Protein AF-A0A536NH92-F1 (afdb_monomer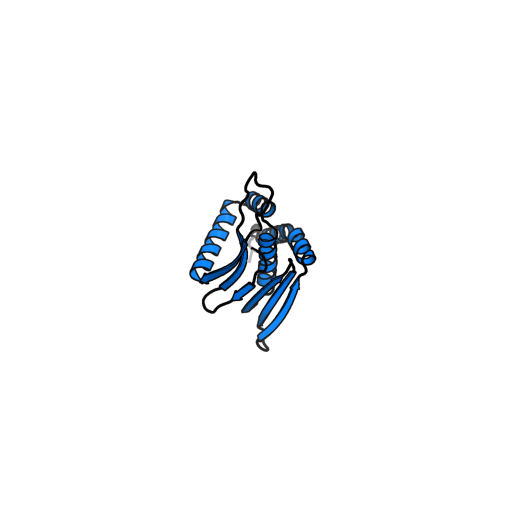_lite)

Radius of gyration: 23.75 Å; chains: 1; bounding box: 95×56×34 Å

Foldseek 3Di:
DAFWKWFADPFGIKIKDWDFAFDDDDDDPDDPPGDIDIDIDDQGPVNVVVVVVVVVVQDVVCDPPNVVVVLVVDDLVVLLCVLVVVVCVVQVAPTWIWTGDPQKIKIWGFHQDPVGTDIDIDIADNVNSVVSSVCVSVVVVVVVVVPDPPDDPPPDDDDDDDDDD

Secondary structure (DSSP, 8-state):
-EEEEEEEETTEEEEEEEEEE----SS--S---PEEEEEEEEEEHHHHHHHHHHHHHHHHHHHHHHHHHHHHH--HHHHHHHHHHHHHHHH--SEEEEEEETTEEEEEEEEEETTEEEEEEEEE-HHHHHHHHHHHHHHHHHHHHHTSPP--------PPPP---

pLDDT: mean 79.32, std 18.73, range [37.91, 97.5]

Structure (mmCIF, N/CA/C/O backbone):
data_AF-A0A536NH92-F1
#
_entry.id   AF-A0A536NH92-F1
#
loop_
_atom_site.group_PDB
_atom_site.id
_atom_site.type_symbol
_atom_site.label_atom_id
_atom_site.label_alt_id
_atom_site.label_comp_id
_atom_site.label_asym_id
_atom_site.label_entity_id
_atom_site.label_seq_id
_atom_site.pdbx_PDB_ins_code
_atom_site.Cartn_x
_atom_site.Cartn_y
_atom_site.Cartn_z
_atom_site.occupancy
_atom_site.B_iso_or_equiv
_atom_site.auth_seq_id
_atom_site.auth_comp_id
_atom_site.auth_asym_id
_atom_site.auth_atom_id
_atom_site.pdbx_PDB_model_num
ATOM 1 N N . MET A 1 1 ? -7.430 7.870 -0.052 1.00 75.94 1 MET A N 1
ATOM 2 C CA . MET A 1 1 ? -7.892 6.749 -0.889 1.00 75.94 1 MET A CA 1
ATOM 3 C C . MET A 1 1 ? -8.234 5.588 0.035 1.00 75.94 1 MET A C 1
ATOM 5 O O . MET A 1 1 ? -7.499 5.395 0.996 1.00 75.94 1 MET A O 1
ATOM 9 N N . LYS A 1 2 ? -9.360 4.912 -0.191 1.00 83.75 2 LYS A N 1
ATOM 10 C CA . LYS A 1 2 ? -9.838 3.721 0.538 1.00 83.75 2 LYS A CA 1
ATOM 11 C C . LYS A 1 2 ? -10.462 2.746 -0.464 1.00 83.75 2 LYS A C 1
ATOM 13 O O . LYS A 1 2 ? -10.735 3.167 -1.585 1.00 83.75 2 LYS A O 1
ATOM 18 N N . GLU A 1 3 ? -10.738 1.517 -0.057 1.00 87.94 3 GLU A N 1
ATOM 19 C CA . GLU A 1 3 ? -11.285 0.457 -0.913 1.00 87.94 3 GLU A CA 1
ATOM 20 C C . GLU A 1 3 ? -10.371 0.214 -2.121 1.00 87.94 3 GLU A C 1
ATOM 22 O O . GLU A 1 3 ? -10.753 0.388 -3.281 1.00 87.94 3 GLU A O 1
ATOM 27 N N . VAL A 1 4 ? -9.102 -0.065 -1.812 1.00 90.94 4 VAL A N 1
ATOM 28 C CA . VAL A 1 4 ? -8.023 -0.131 -2.804 1.00 90.94 4 VAL A CA 1
ATOM 29 C C . VAL A 1 4 ? -7.966 -1.503 -3.463 1.00 90.94 4 VAL A C 1
ATOM 31 O O . VAL A 1 4 ? -7.954 -2.522 -2.786 1.00 90.94 4 VAL A O 1
ATOM 34 N N . LEU A 1 5 ? -7.868 -1.518 -4.787 1.00 92.31 5 LEU A N 1
ATOM 35 C CA . LEU A 1 5 ? -7.593 -2.680 -5.622 1.00 92.31 5 LEU A CA 1
ATOM 36 C C . LEU A 1 5 ? -6.247 -2.459 -6.320 1.00 92.31 5 LEU A C 1
ATOM 38 O O . LEU A 1 5 ? -6.076 -1.441 -6.992 1.00 92.31 5 LEU A O 1
ATOM 42 N N . LEU A 1 6 ? -5.325 -3.410 -6.181 1.00 92.69 6 LEU A N 1
ATOM 43 C CA . LEU A 1 6 ? -4.065 -3.452 -6.923 1.00 92.69 6 LEU A CA 1
ATOM 44 C C . LEU A 1 6 ? -4.017 -4.728 -7.760 1.00 92.69 6 LEU A C 1
ATOM 46 O O . LEU A 1 6 ? -4.232 -5.829 -7.244 1.00 92.69 6 LEU A O 1
ATOM 50 N N . VAL A 1 7 ? -3.681 -4.568 -9.036 1.00 91.69 7 VAL A N 1
ATOM 51 C CA . VAL A 1 7 ? -3.499 -5.677 -9.974 1.00 91.69 7 VAL A CA 1
ATOM 52 C C . VAL A 1 7 ? -2.214 -5.468 -10.762 1.00 91.69 7 VAL A C 1
ATOM 54 O O . VAL A 1 7 ? -1.995 -4.375 -11.289 1.00 91.69 7 VAL A O 1
ATOM 57 N N . GLU A 1 8 ? -1.388 -6.507 -10.855 1.00 91.62 8 GLU A N 1
ATOM 58 C CA . GLU A 1 8 ? -0.260 -6.548 -11.784 1.00 91.62 8 GLU A CA 1
ATOM 59 C C . GLU A 1 8 ? -0.756 -6.684 -13.232 1.00 91.62 8 GLU A C 1
ATOM 61 O O . GLU A 1 8 ? -1.655 -7.470 -13.546 1.00 91.62 8 GLU A O 1
ATOM 66 N N . ALA A 1 9 ? -0.182 -5.879 -14.116 1.00 91.06 9 ALA A N 1
ATOM 67 C CA . ALA A 1 9 ? -0.419 -5.880 -15.550 1.00 91.06 9 ALA A CA 1
ATOM 68 C C . ALA A 1 9 ? 0.901 -6.197 -16.281 1.00 91.06 9 ALA A C 1
ATOM 70 O O . ALA A 1 9 ? 1.969 -6.068 -15.689 1.00 91.06 9 ALA A O 1
ATOM 71 N N . PRO A 1 10 ? 0.870 -6.600 -17.566 1.00 90.94 10 PRO A N 1
ATOM 72 C CA . PRO A 1 10 ? 2.087 -6.970 -18.296 1.00 90.94 10 PRO A CA 1
ATOM 73 C C . PRO A 1 10 ? 3.175 -5.887 -18.369 1.00 90.94 10 PRO A C 1
ATOM 75 O O . PRO A 1 10 ? 4.328 -6.223 -18.617 1.00 90.94 10 PRO A O 1
ATOM 78 N N . ASP A 1 11 ? 2.800 -4.618 -18.213 1.00 92.31 11 ASP A N 1
ATOM 79 C CA . ASP A 1 11 ? 3.643 -3.425 -18.326 1.00 92.31 11 ASP A CA 1
ATOM 80 C C . ASP A 1 11 ? 3.626 -2.548 -17.059 1.00 92.31 11 ASP A C 1
ATOM 82 O O . ASP A 1 11 ? 3.975 -1.365 -17.123 1.00 92.31 11 ASP A O 1
ATOM 86 N N . GLY A 1 12 ? 3.189 -3.103 -15.919 1.00 92.25 12 GLY A N 1
ATOM 87 C CA . GLY A 1 12 ? 3.227 -2.431 -14.621 1.00 92.25 12 GLY A CA 1
ATOM 88 C C . GLY A 1 12 ? 2.050 -2.788 -13.709 1.00 92.25 12 GLY A C 1
ATOM 89 O O . GLY A 1 12 ? 1.766 -3.958 -13.471 1.00 92.25 12 GLY A O 1
ATOM 90 N N . PHE A 1 13 ? 1.352 -1.788 -13.160 1.00 93.44 13 PHE A N 1
ATOM 91 C CA . PHE A 1 13 ? 0.251 -1.987 -12.208 1.00 93.44 13 PHE A CA 1
ATOM 92 C C . PHE A 1 13 ? -0.956 -1.095 -12.477 1.00 93.44 13 PHE A C 1
ATOM 94 O O . PHE A 1 13 ? -0.838 0.067 -12.864 1.00 93.44 13 PHE A O 1
ATOM 101 N N . ILE A 1 14 ? -2.136 -1.615 -12.146 1.00 93.75 14 ILE A N 1
ATOM 102 C CA . ILE A 1 14 ? -3.376 -0.844 -12.068 1.00 93.75 14 ILE A CA 1
ATOM 103 C C . ILE A 1 14 ? -3.758 -0.706 -10.595 1.00 93.75 14 ILE A C 1
ATOM 105 O O . ILE A 1 14 ? -3.970 -1.702 -9.902 1.00 93.75 14 ILE A O 1
ATOM 109 N N . VAL A 1 15 ? -3.876 0.537 -10.131 1.00 93.25 15 VAL A N 1
ATOM 110 C CA . VAL A 1 15 ? -4.391 0.888 -8.805 1.00 93.25 15 VAL A CA 1
ATOM 111 C C . VAL A 1 15 ? -5.741 1.550 -8.969 1.00 93.25 15 VAL A C 1
ATOM 113 O O . VAL A 1 15 ? -5.875 2.575 -9.632 1.00 93.25 15 VAL A O 1
ATOM 116 N N . GLN A 1 16 ? -6.749 1.006 -8.313 1.00 93.19 16 GLN A N 1
ATOM 117 C CA . GLN A 1 16 ? -8.062 1.617 -8.237 1.00 93.19 16 GLN A CA 1
ATOM 118 C C . GLN A 1 16 ? -8.416 1.863 -6.776 1.00 93.19 16 GLN A C 1
ATOM 120 O O . GLN A 1 16 ? -8.173 1.013 -5.929 1.00 93.19 16 GLN A O 1
ATOM 125 N N . GLY A 1 17 ? -9.032 3.000 -6.474 1.00 90.38 17 GLY A N 1
ATOM 126 C CA . GLY A 1 17 ? -9.526 3.269 -5.128 1.00 90.38 17 GLY A CA 1
ATOM 127 C C . GLY A 1 17 ? -10.591 4.351 -5.104 1.00 90.38 17 GLY A C 1
ATOM 128 O O . GLY A 1 17 ? -10.804 5.066 -6.082 1.00 90.38 17 GLY A O 1
ATOM 129 N N . LEU A 1 18 ? -11.277 4.477 -3.973 1.00 88.38 18 LEU A N 1
ATOM 130 C CA . LEU A 1 18 ? -12.217 5.560 -3.719 1.00 88.38 18 LEU A CA 1
ATOM 131 C C . LEU A 1 18 ? -11.515 6.746 -3.062 1.00 88.38 18 LEU A C 1
ATOM 133 O O . LEU A 1 18 ? -10.824 6.616 -2.043 1.00 88.38 18 LEU A O 1
ATOM 137 N N . VAL A 1 19 ? -11.744 7.931 -3.618 1.00 85.00 19 VAL A N 1
ATOM 138 C CA . VAL A 1 19 ? -11.262 9.205 -3.088 1.00 85.00 19 VAL A CA 1
ATOM 139 C C . VAL A 1 19 ? -12.453 10.081 -2.732 1.00 85.00 19 VAL A C 1
ATOM 141 O O . VAL A 1 19 ? -13.395 10.231 -3.504 1.00 85.00 19 VAL A O 1
ATOM 144 N N . THR A 1 20 ? -12.427 10.6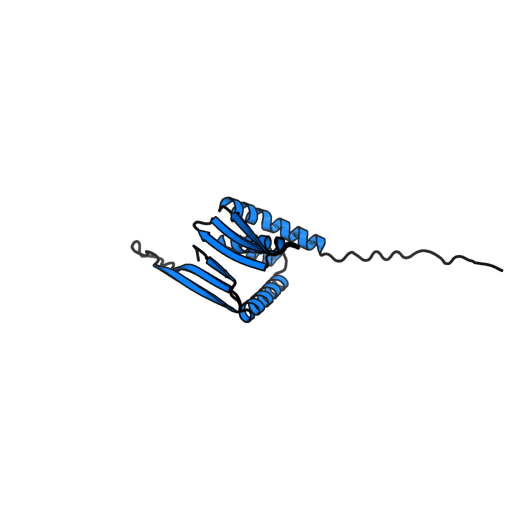46 -1.529 1.00 78.44 20 THR A N 1
ATOM 145 C CA . THR A 1 20 ? -13.396 11.645 -1.079 1.00 78.44 20 THR A CA 1
ATOM 146 C C . THR A 1 20 ? -12.928 13.028 -1.519 1.00 78.44 20 THR A C 1
ATOM 148 O O . THR A 1 20 ? -11.945 13.536 -0.979 1.00 78.44 20 THR A O 1
ATOM 151 N N . SER A 1 21 ? -13.629 13.654 -2.463 1.00 63.78 21 SER A N 1
ATOM 152 C CA . SER A 1 21 ? -13.454 15.072 -2.780 1.00 63.78 21 SER A CA 1
ATOM 153 C C . SER A 1 21 ? -14.410 15.901 -1.919 1.00 63.78 21 SER A C 1
ATOM 155 O O . SER A 1 21 ? -15.629 15.851 -2.090 1.00 63.78 21 SER A O 1
ATOM 157 N N . GLY A 1 22 ? -13.860 16.643 -0.962 1.00 56.69 22 GLY A N 1
ATOM 158 C CA . GLY A 1 22 ? -14.614 17.506 -0.054 1.00 56.69 22 GLY A CA 1
ATOM 159 C C . GLY A 1 22 ? -13.649 18.208 0.887 1.00 56.69 22 GLY A C 1
ATOM 160 O O . GLY A 1 22 ? -13.172 17.612 1.848 1.00 56.69 22 GLY A O 1
ATOM 161 N N . GLY A 1 23 ? -13.285 19.440 0.538 1.00 47.91 23 GLY A N 1
ATOM 162 C CA . GLY A 1 23 ? -12.283 20.216 1.254 1.00 47.91 23 GLY A CA 1
ATOM 163 C C . GLY A 1 23 ? -12.716 20.587 2.670 1.00 47.91 23 GLY A C 1
ATOM 164 O O . GLY A 1 23 ? -13.892 20.786 2.964 1.00 47.91 23 GLY A O 1
ATOM 165 N N . THR A 1 24 ? -11.708 20.741 3.521 1.00 51.94 24 THR A N 1
ATOM 166 C CA . THR A 1 24 ? -11.730 21.492 4.774 1.00 51.94 24 THR A CA 1
ATOM 167 C C . THR A 1 24 ? -12.257 22.912 4.537 1.00 51.94 24 THR A C 1
ATOM 169 O O . THR A 1 24 ? -11.483 23.845 4.330 1.00 51.94 24 THR A O 1
ATOM 172 N N . ALA A 1 25 ? -13.575 23.088 4.538 1.00 45.59 25 ALA A N 1
ATOM 173 C CA . ALA A 1 25 ? -14.204 24.397 4.581 1.00 45.59 25 ALA A CA 1
ATOM 174 C C . ALA A 1 25 ? -14.472 24.741 6.047 1.00 45.59 25 ALA A C 1
ATOM 176 O O . ALA A 1 25 ? -15.388 24.217 6.683 1.00 45.59 25 ALA A O 1
ATOM 177 N N . SER A 1 26 ? -13.644 25.625 6.598 1.00 53.66 26 SER A N 1
ATOM 178 C CA . SER A 1 26 ? -14.012 26.393 7.778 1.00 53.66 26 SER A CA 1
ATOM 179 C C . SER A 1 26 ? -15.318 27.137 7.481 1.00 53.66 26 SER A C 1
ATOM 181 O O . SER A 1 26 ? -15.320 28.090 6.706 1.00 53.66 26 SER A O 1
ATOM 183 N N . GLY A 1 27 ? -16.413 26.697 8.100 1.00 51.16 27 GLY A N 1
ATOM 184 C CA . GLY A 1 27 ? -17.662 27.453 8.185 1.00 51.16 27 GLY A CA 1
ATOM 185 C C . GLY A 1 27 ? -18.672 27.206 7.064 1.00 51.16 27 GLY A C 1
ATOM 186 O O . GLY A 1 27 ? -18.879 28.073 6.231 1.00 51.16 27 GLY A O 1
ATOM 187 N N . ALA A 1 28 ? -19.369 26.071 7.101 1.00 45.72 28 ALA A N 1
ATOM 188 C CA . ALA A 1 28 ? -20.782 25.974 6.717 1.00 45.72 28 ALA A CA 1
ATOM 189 C C . ALA A 1 28 ? -21.312 24.613 7.181 1.00 45.72 28 ALA A C 1
ATOM 191 O O . ALA A 1 28 ? -20.973 23.561 6.647 1.00 45.72 28 ALA A O 1
ATOM 192 N N . TRP A 1 29 ? -22.090 24.638 8.255 1.00 49.12 29 TRP A N 1
ATOM 193 C CA . TRP A 1 29 ? -22.575 23.469 8.978 1.00 49.12 29 TRP A CA 1
ATOM 194 C C . TRP A 1 29 ? -23.826 22.889 8.295 1.00 49.12 29 TRP A C 1
ATOM 196 O O . TRP A 1 29 ? -24.898 22.913 8.874 1.00 49.12 29 TRP A O 1
ATOM 206 N N . SER A 1 30 ? -23.709 22.429 7.047 1.00 51.00 30 SER A N 1
ATOM 207 C CA . SER A 1 30 ? -24.635 21.476 6.405 1.00 51.00 30 SER A CA 1
ATOM 208 C C . SER A 1 30 ? -24.192 21.229 4.958 1.00 51.00 30 SER A C 1
ATOM 210 O O . SER A 1 30 ? -24.039 22.182 4.205 1.00 51.00 30 SER A O 1
ATOM 212 N N . GLU A 1 31 ? -24.035 19.962 4.569 1.00 49.19 31 GLU A N 1
ATOM 213 C CA . GLU A 1 31 ? -23.846 19.490 3.179 1.00 49.19 31 GLU A CA 1
ATOM 214 C C . GLU A 1 31 ? -22.443 19.552 2.537 1.00 49.19 31 GLU A C 1
ATOM 216 O O . GLU A 1 31 ? -22.323 19.704 1.326 1.00 49.19 31 GLU A O 1
ATOM 221 N N . SER A 1 32 ? -21.366 19.250 3.275 1.00 48.41 32 SER A N 1
ATOM 222 C CA . SER A 1 32 ? -20.239 18.543 2.630 1.00 48.41 32 SER A CA 1
ATOM 223 C C . SER A 1 32 ? -20.445 17.031 2.752 1.00 48.41 32 SER A C 1
ATOM 225 O O . SER A 1 32 ? -19.721 16.317 3.442 1.00 48.41 32 SER A O 1
ATOM 227 N N . LEU A 1 33 ? -21.478 16.514 2.078 1.00 55.69 33 LEU A N 1
ATOM 228 C CA . LEU A 1 33 ? -21.471 15.103 1.693 1.00 55.69 33 LEU A CA 1
ATOM 229 C C . LEU A 1 33 ? -20.314 14.953 0.704 1.00 55.69 33 LEU A C 1
ATOM 231 O O . LEU A 1 33 ? -20.476 15.201 -0.487 1.00 55.69 33 LEU A O 1
ATOM 235 N N . GLY A 1 34 ? -19.117 14.667 1.226 1.00 63.53 34 GLY A N 1
ATOM 236 C CA . GLY A 1 34 ? -17.916 14.498 0.420 1.00 63.53 34 GLY A CA 1
ATOM 237 C C . GLY A 1 34 ? -18.214 13.516 -0.703 1.00 63.53 34 GLY A C 1
ATOM 238 O O . GLY A 1 34 ? -18.552 12.360 -0.439 1.00 63.53 34 GLY A O 1
ATOM 239 N N . GLN A 1 35 ? -18.143 13.986 -1.947 1.00 71.38 35 GLN A N 1
ATOM 240 C CA . GLN A 1 35 ? -18.385 13.122 -3.091 1.00 71.38 35 GLN A CA 1
ATOM 241 C C . GLN A 1 35 ? -17.288 12.058 -3.111 1.00 71.38 35 GLN A C 1
ATOM 243 O O . GLN A 1 35 ? -16.099 12.376 -3.076 1.00 71.38 35 GLN A O 1
ATOM 248 N N . GLN A 1 36 ? -17.692 10.789 -3.101 1.00 81.25 36 GLN A N 1
ATOM 249 C CA . GLN A 1 36 ? -16.783 9.665 -3.284 1.00 81.25 36 GLN A CA 1
ATOM 250 C C . GLN A 1 36 ? -16.709 9.366 -4.776 1.00 81.25 36 GLN A C 1
ATOM 252 O O . GLN A 1 36 ? -17.721 9.040 -5.391 1.00 81.25 36 GLN A O 1
ATOM 257 N N . MET A 1 37 ? -15.517 9.489 -5.353 1.00 86.75 37 MET A N 1
ATOM 258 C CA . MET A 1 37 ? -15.254 9.121 -6.740 1.00 86.75 37 MET A CA 1
ATOM 259 C C . MET A 1 37 ? -14.286 7.947 -6.799 1.00 86.75 37 MET A C 1
ATOM 261 O O . MET A 1 37 ? -13.358 7.849 -5.994 1.00 86.75 37 MET A O 1
ATOM 265 N N . LYS A 1 38 ? -14.511 7.059 -7.765 1.00 90.38 38 LYS A N 1
ATOM 266 C CA . LYS A 1 38 ? -13.555 6.017 -8.118 1.00 90.38 38 LYS A CA 1
ATOM 267 C C . LYS A 1 38 ? -12.452 6.642 -8.961 1.00 90.38 38 LYS A C 1
ATOM 269 O O . LYS A 1 38 ? -12.723 7.193 -10.023 1.00 90.38 38 LYS A O 1
ATOM 274 N N . GLU A 1 39 ? -11.226 6.506 -8.492 1.00 92.50 39 GLU A N 1
ATOM 275 C CA . GLU A 1 39 ? -10.021 6.863 -9.222 1.00 92.50 39 GLU A CA 1
ATOM 276 C C . GLU A 1 39 ? -9.340 5.583 -9.711 1.00 92.50 39 GLU A C 1
ATOM 278 O O . GLU A 1 39 ? -9.397 4.537 -9.057 1.00 92.50 39 GLU A O 1
ATOM 283 N N . THR A 1 40 ? -8.748 5.634 -10.900 1.00 93.38 40 THR A N 1
ATOM 284 C CA . THR A 1 40 ? -7.968 4.535 -11.477 1.00 93.38 40 THR A CA 1
ATOM 285 C C . THR A 1 40 ? -6.672 5.116 -12.010 1.00 93.38 40 THR A C 1
ATOM 287 O O . THR A 1 40 ? -6.693 6.035 -12.824 1.00 93.38 40 THR A O 1
ATOM 290 N N . LEU A 1 41 ? -5.563 4.591 -11.512 1.00 92.38 41 LEU A N 1
ATOM 291 C CA . LEU A 1 41 ? -4.207 4.979 -11.850 1.00 92.38 41 LEU A CA 1
ATOM 292 C C . LEU A 1 41 ? -3.522 3.780 -12.495 1.00 92.38 41 LEU A C 1
ATOM 294 O O . LEU A 1 41 ? -3.576 2.671 -11.961 1.00 92.38 41 LEU A O 1
ATOM 298 N N . THR A 1 42 ? -2.868 4.019 -13.623 1.00 94.06 42 THR A N 1
ATOM 299 C CA . THR A 1 42 ? -2.004 3.035 -14.270 1.00 94.06 42 THR A CA 1
ATOM 300 C C . THR A 1 42 ? -0.569 3.476 -14.060 1.00 94.06 42 THR A C 1
ATOM 302 O O . THR A 1 42 ? -0.210 4.602 -14.401 1.00 94.06 42 THR A O 1
ATOM 305 N N . PHE A 1 43 ? 0.231 2.596 -13.479 1.00 93.31 43 PHE A N 1
ATOM 306 C CA . PHE A 1 43 ? 1.652 2.792 -13.258 1.00 93.31 43 PHE A CA 1
ATOM 307 C C . PHE A 1 43 ? 2.401 1.900 -14.227 1.00 93.31 43 PHE A C 1
ATOM 309 O O . PHE A 1 43 ? 2.307 0.684 -14.109 1.00 93.31 43 PHE A O 1
ATOM 316 N N . LEU A 1 44 ? 3.111 2.502 -15.175 1.00 95.56 44 LEU A N 1
ATOM 317 C CA . LEU A 1 44 ? 3.948 1.760 -16.111 1.00 95.56 44 LEU A CA 1
ATOM 318 C C . LEU A 1 44 ? 5.302 1.432 -15.474 1.00 95.56 44 LEU A C 1
ATOM 320 O O . LEU A 1 44 ? 5.734 2.116 -14.542 1.00 95.56 44 LEU A O 1
ATOM 324 N N . ASP A 1 45 ? 5.997 0.436 -16.013 1.00 92.44 45 ASP A N 1
ATOM 325 C CA . ASP A 1 45 ? 7.328 0.019 -15.548 1.00 92.44 45 ASP A CA 1
ATOM 326 C C . ASP A 1 45 ? 8.316 1.188 -15.397 1.00 92.44 45 ASP A C 1
ATOM 328 O O . ASP A 1 45 ? 9.016 1.290 -14.385 1.00 92.44 45 ASP A O 1
ATOM 332 N N . ASP A 1 46 ? 8.324 2.124 -16.349 1.00 94.50 46 ASP A N 1
ATOM 333 C CA . ASP A 1 46 ? 9.197 3.304 -16.315 1.00 94.50 46 ASP A CA 1
ATOM 334 C C . ASP A 1 46 ? 8.867 4.251 -15.147 1.00 94.50 46 ASP A C 1
ATOM 336 O O . ASP A 1 46 ? 9.765 4.787 -14.487 1.00 94.50 46 ASP A O 1
ATOM 340 N N . ASP A 1 47 ? 7.578 4.439 -14.846 1.00 93.31 47 ASP A N 1
ATOM 341 C CA . ASP A 1 47 ? 7.143 5.243 -13.703 1.00 93.31 47 ASP A CA 1
ATOM 342 C C . ASP A 1 47 ? 7.541 4.582 -12.385 1.00 93.31 47 ASP A C 1
ATOM 344 O O . ASP A 1 47 ? 8.023 5.253 -11.469 1.00 93.31 47 ASP A O 1
ATOM 348 N N . ILE A 1 48 ? 7.394 3.260 -12.301 1.00 90.12 48 ILE A N 1
ATOM 349 C CA . ILE A 1 48 ? 7.761 2.476 -11.121 1.00 90.12 48 ILE A CA 1
ATOM 350 C C . ILE A 1 48 ? 9.266 2.568 -10.883 1.00 90.12 48 ILE A C 1
ATOM 352 O O . ILE A 1 48 ? 9.690 2.877 -9.767 1.00 90.12 48 ILE A O 1
ATOM 356 N N . ALA A 1 49 ? 10.078 2.364 -11.923 1.00 91.75 49 ALA A N 1
ATOM 357 C CA . ALA A 1 49 ? 11.530 2.472 -11.838 1.00 91.75 49 ALA A CA 1
ATOM 358 C C . ALA A 1 49 ? 11.955 3.849 -11.306 1.00 91.75 49 ALA A C 1
ATOM 360 O O . ALA A 1 49 ? 12.734 3.938 -10.349 1.00 91.75 49 ALA A O 1
ATOM 361 N N . ARG A 1 50 ? 11.365 4.922 -11.849 1.00 94.31 50 ARG A N 1
ATOM 362 C CA . ARG A 1 50 ? 11.602 6.293 -11.385 1.00 94.31 50 ARG A CA 1
ATOM 363 C C . ARG A 1 50 ? 11.193 6.483 -9.924 1.00 94.31 50 ARG A C 1
ATOM 365 O O . ARG A 1 50 ? 11.971 7.015 -9.132 1.00 94.31 50 ARG A O 1
ATOM 372 N N . PHE A 1 51 ? 10.006 6.028 -9.525 1.00 90.81 51 PHE A N 1
ATOM 373 C CA . PHE A 1 51 ? 9.550 6.154 -8.138 1.00 90.81 51 PHE A CA 1
ATOM 374 C C . PHE A 1 51 ? 10.428 5.387 -7.152 1.00 90.81 51 PHE A C 1
ATOM 376 O O . PHE A 1 51 ? 10.670 5.879 -6.046 1.00 90.81 51 PHE A O 1
ATOM 383 N N . MET A 1 52 ? 10.932 4.217 -7.544 1.00 88.69 52 MET A N 1
ATOM 384 C CA . MET A 1 52 ? 11.849 3.419 -6.734 1.00 88.69 52 MET A CA 1
ATOM 385 C C . MET A 1 52 ? 13.193 4.125 -6.552 1.00 88.69 52 MET A C 1
ATOM 387 O O . MET A 1 52 ? 13.694 4.204 -5.426 1.00 88.69 52 MET A O 1
ATOM 391 N N . GLU A 1 53 ? 13.751 4.706 -7.615 1.00 89.75 53 GLU A N 1
ATOM 392 C CA . GLU A 1 53 ? 14.980 5.498 -7.532 1.00 89.75 53 GLU A CA 1
ATOM 393 C C . GLU A 1 53 ? 14.802 6.717 -6.618 1.00 89.75 53 GLU A C 1
ATOM 395 O O . GLU A 1 53 ? 15.584 6.921 -5.681 1.00 89.75 53 GLU A O 1
ATOM 400 N N . GLU A 1 54 ? 13.728 7.485 -6.813 1.00 89.25 54 GLU A N 1
ATOM 401 C CA . GLU A 1 54 ? 13.413 8.634 -5.966 1.00 89.25 54 GLU A CA 1
ATOM 402 C C . GLU A 1 54 ? 13.200 8.224 -4.500 1.00 89.25 54 GLU A C 1
ATOM 404 O O . GLU A 1 54 ? 13.633 8.925 -3.580 1.00 89.25 5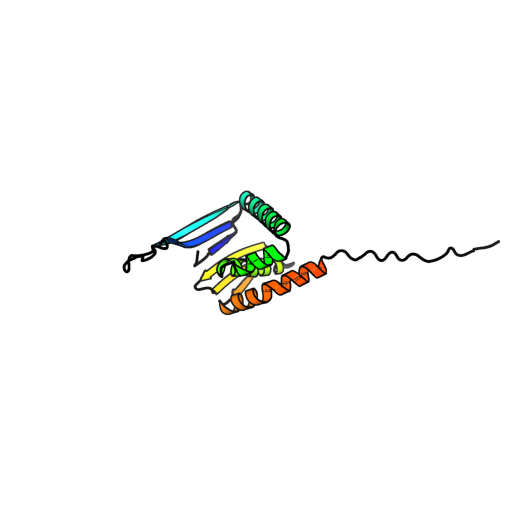4 GLU A O 1
ATOM 409 N N . ALA A 1 55 ? 12.545 7.086 -4.249 1.00 82.81 55 ALA A N 1
ATOM 410 C CA . ALA A 1 55 ? 12.327 6.569 -2.902 1.00 82.81 55 ALA A CA 1
ATOM 411 C C . ALA A 1 55 ? 13.644 6.184 -2.219 1.00 82.81 55 ALA A C 1
ATOM 413 O O . ALA A 1 55 ? 13.847 6.509 -1.043 1.00 82.81 55 ALA A O 1
ATOM 414 N N . VAL A 1 56 ? 14.565 5.547 -2.947 1.00 82.50 56 VAL A N 1
ATOM 415 C CA . VAL A 1 56 ? 15.913 5.238 -2.452 1.00 82.50 56 VAL A CA 1
ATOM 416 C C . VAL A 1 56 ? 16.699 6.523 -2.186 1.00 82.50 56 VAL A C 1
ATOM 418 O O . VAL A 1 56 ? 17.332 6.636 -1.133 1.00 82.50 56 VAL A O 1
ATOM 421 N N . ALA A 1 57 ? 16.634 7.508 -3.084 1.00 85.50 57 ALA A N 1
ATOM 422 C CA . ALA A 1 57 ? 17.293 8.800 -2.911 1.00 85.50 57 ALA A CA 1
ATOM 423 C C . ALA A 1 57 ? 16.773 9.540 -1.667 1.00 85.50 57 ALA A C 1
ATOM 425 O O . ALA A 1 57 ? 17.569 9.975 -0.831 1.00 85.50 57 ALA A O 1
ATOM 426 N N . ARG A 1 58 ? 15.447 9.595 -1.474 1.00 81.19 58 ARG A N 1
ATOM 427 C CA . ARG A 1 58 ? 14.812 10.168 -0.272 1.00 81.19 58 ARG A CA 1
ATOM 428 C C . ARG A 1 58 ? 15.264 9.461 1.006 1.00 81.19 58 ARG A C 1
ATOM 430 O O . ARG A 1 58 ? 15.568 10.129 1.995 1.00 81.19 58 ARG A O 1
ATOM 437 N N . ARG A 1 59 ? 15.368 8.127 0.987 1.00 76.19 59 ARG A N 1
ATOM 438 C CA . ARG A 1 59 ? 15.836 7.343 2.143 1.00 76.19 59 ARG A CA 1
ATOM 439 C C . ARG A 1 59 ? 17.301 7.641 2.479 1.00 76.19 59 ARG A C 1
ATOM 441 O O . ARG A 1 59 ? 17.638 7.823 3.647 1.00 76.19 59 ARG A O 1
ATOM 448 N N . LYS A 1 60 ? 18.164 7.753 1.463 1.00 78.88 60 LYS A N 1
ATOM 449 C CA . LYS A 1 60 ? 19.579 8.128 1.634 1.00 78.88 60 LYS A CA 1
ATOM 450 C C . LYS A 1 60 ? 19.737 9.551 2.179 1.00 78.88 60 LYS A C 1
ATOM 452 O O . LYS A 1 60 ? 20.587 9.769 3.035 1.00 78.88 60 LYS A O 1
ATOM 457 N N . ALA A 1 61 ? 18.910 10.492 1.723 1.00 78.25 61 ALA A N 1
ATOM 458 C CA . ALA A 1 61 ? 18.969 11.891 2.144 1.00 78.25 61 ALA A CA 1
ATOM 459 C C . ALA A 1 61 ? 18.460 12.123 3.579 1.00 78.25 61 ALA A C 1
ATOM 461 O O . ALA A 1 61 ? 19.024 12.935 4.307 1.00 78.25 61 ALA A O 1
ATOM 462 N N . GLY A 1 62 ? 17.401 11.419 3.999 1.00 69.88 62 GLY A N 1
ATOM 463 C CA . GLY A 1 62 ? 16.775 11.622 5.313 1.00 69.88 62 GLY A CA 1
ATOM 464 C C . GLY A 1 62 ? 17.508 10.971 6.492 1.00 69.88 62 GLY A C 1
ATOM 465 O O . GLY A 1 62 ? 17.294 11.364 7.642 1.00 69.88 62 GLY A O 1
ATOM 466 N N . GLY A 1 63 ? 18.361 9.974 6.236 1.00 70.94 63 GLY A N 1
ATOM 467 C CA . GLY A 1 63 ? 18.987 9.170 7.287 1.00 70.94 63 GLY A CA 1
ATOM 468 C C . GLY A 1 63 ? 17.967 8.483 8.214 1.00 70.94 63 GLY A C 1
ATOM 469 O O . GLY A 1 63 ? 16.754 8.546 8.017 1.00 70.94 63 GLY A O 1
ATOM 470 N N . ALA A 1 64 ? 18.452 7.827 9.273 1.00 67.00 64 ALA A N 1
ATOM 471 C CA . ALA A 1 64 ? 17.579 7.088 10.196 1.00 67.00 64 ALA A CA 1
ATOM 472 C C . ALA A 1 64 ? 16.576 7.997 10.942 1.00 67.00 64 ALA A C 1
ATOM 474 O O . ALA A 1 64 ? 15.444 7.595 11.194 1.00 67.00 64 ALA A O 1
ATOM 475 N N . ALA A 1 65 ? 16.970 9.234 11.264 1.00 68.62 65 ALA A N 1
ATOM 476 C CA . ALA A 1 65 ? 16.117 10.186 11.974 1.00 68.62 65 ALA A CA 1
ATOM 477 C C . ALA A 1 65 ? 14.992 10.751 11.087 1.00 68.62 65 ALA A C 1
ATOM 479 O O . ALA A 1 65 ? 13.849 10.857 11.535 1.00 68.62 65 ALA A O 1
ATOM 480 N N . GLY A 1 66 ? 15.286 11.072 9.821 1.00 72.25 66 GLY A N 1
ATOM 481 C CA . GLY A 1 66 ? 14.282 11.544 8.867 1.00 72.25 66 GLY A CA 1
ATOM 482 C C . GLY A 1 66 ? 13.277 10.456 8.495 1.00 72.25 66 GLY A C 1
ATOM 483 O O . GLY A 1 66 ? 12.089 10.737 8.357 1.00 72.25 66 GLY A O 1
ATOM 484 N N . GLU A 1 67 ? 13.719 9.200 8.416 1.00 70.25 67 GLU A N 1
ATOM 485 C CA . GLU A 1 67 ? 12.828 8.069 8.153 1.00 70.25 67 GLU A CA 1
ATOM 486 C C . GLU A 1 67 ? 11.886 7.776 9.333 1.00 70.25 67 GLU A C 1
ATOM 488 O O . GLU A 1 67 ? 10.698 7.525 9.121 1.00 70.25 67 GLU A O 1
ATOM 493 N N . GLN A 1 68 ? 12.378 7.877 10.573 1.00 72.31 68 GLN A N 1
ATOM 494 C CA . GLN A 1 68 ? 11.543 7.738 11.770 1.00 72.31 68 GLN A CA 1
ATOM 495 C C . GLN A 1 68 ? 10.471 8.836 11.834 1.00 72.31 68 GLN A C 1
ATOM 497 O O . GLN A 1 68 ? 9.307 8.564 12.127 1.00 72.31 68 GLN A O 1
ATOM 502 N N . ALA A 1 69 ? 10.847 10.075 11.504 1.00 73.19 69 ALA A N 1
ATOM 503 C CA . ALA A 1 69 ? 9.915 11.195 11.435 1.00 73.19 69 ALA A CA 1
ATOM 504 C C . ALA A 1 69 ? 8.884 11.034 10.304 1.00 73.19 69 ALA A C 1
ATOM 506 O O . ALA A 1 69 ? 7.729 11.418 10.479 1.00 73.19 69 ALA A O 1
ATOM 507 N N . ALA A 1 70 ? 9.273 10.457 9.162 1.00 75.19 70 ALA A N 1
ATOM 508 C CA . ALA A 1 70 ? 8.350 10.144 8.073 1.00 75.19 70 ALA A CA 1
ATOM 509 C C . ALA A 1 70 ? 7.344 9.057 8.483 1.00 75.19 70 ALA A C 1
ATOM 511 O O . ALA A 1 70 ? 6.151 9.215 8.253 1.00 75.19 70 ALA A O 1
ATOM 512 N N . TRP A 1 71 ? 7.805 8.001 9.161 1.00 77.75 71 TRP A N 1
ATOM 513 C CA . TRP A 1 71 ? 6.941 6.943 9.696 1.00 77.75 71 TRP A CA 1
ATOM 514 C C . TRP A 1 71 ? 5.918 7.479 10.704 1.00 77.75 71 TRP A C 1
ATOM 516 O O . TRP A 1 71 ? 4.759 7.089 10.669 1.00 77.75 71 TRP A O 1
ATOM 526 N N . ALA A 1 72 ? 6.320 8.418 11.565 1.00 76.56 72 ALA A N 1
ATOM 527 C CA . ALA A 1 72 ? 5.422 9.047 12.535 1.00 76.56 72 ALA A CA 1
ATOM 528 C C . ALA A 1 72 ? 4.354 9.962 11.900 1.00 76.56 72 ALA A C 1
ATOM 530 O O . ALA A 1 72 ? 3.353 10.264 12.544 1.00 76.56 72 ALA A O 1
ATOM 531 N N . LYS A 1 73 ? 4.573 10.431 10.664 1.00 81.06 73 LYS A N 1
ATOM 532 C CA . LYS A 1 73 ? 3.647 11.310 9.926 1.00 81.06 73 LYS A CA 1
ATOM 533 C C . LYS A 1 73 ? 2.773 10.564 8.917 1.00 81.06 73 LYS A C 1
ATOM 535 O O . LYS A 1 73 ? 1.806 11.140 8.424 1.00 81.06 73 LYS A O 1
ATOM 540 N N . ALA A 1 74 ? 3.134 9.330 8.584 1.00 83.88 74 ALA A N 1
ATOM 541 C CA . ALA A 1 74 ? 2.437 8.525 7.598 1.00 83.88 74 ALA A CA 1
ATOM 542 C C . ALA A 1 74 ? 1.047 8.113 8.106 1.00 83.88 74 ALA A C 1
ATOM 544 O O . ALA A 1 74 ? 0.867 7.735 9.265 1.00 83.88 74 ALA A O 1
ATOM 545 N N . GLY A 1 75 ? 0.049 8.194 7.226 1.00 89.81 75 GLY A N 1
ATOM 546 C CA . GLY A 1 75 ? -1.314 7.755 7.530 1.00 89.81 75 GLY A CA 1
ATOM 547 C C . GLY A 1 75 ? -1.445 6.229 7.538 1.00 89.81 75 GLY A C 1
ATOM 548 O O . GLY A 1 75 ?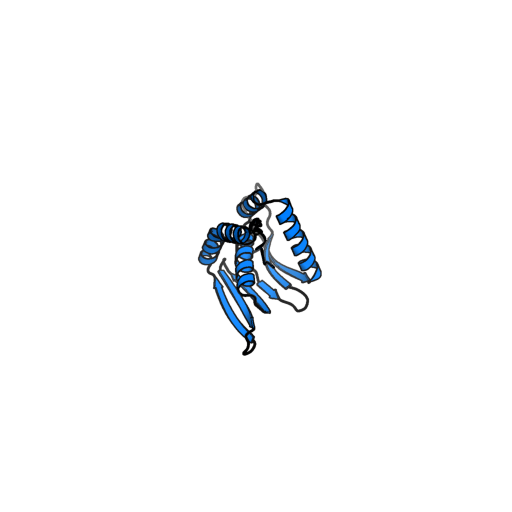 -0.576 5.520 7.037 1.00 89.81 75 GLY A O 1
ATOM 549 N N . PHE A 1 76 ? -2.574 5.716 8.039 1.00 90.31 76 PHE A N 1
ATOM 550 C CA . PHE A 1 76 ? -2.832 4.270 8.139 1.00 90.31 76 PHE A CA 1
ATOM 551 C C . PHE A 1 76 ? -2.552 3.506 6.835 1.00 90.31 76 PHE A C 1
ATOM 553 O O . PHE A 1 76 ? -1.787 2.552 6.849 1.00 90.31 76 PHE A O 1
ATOM 560 N N . TYR A 1 77 ? -3.110 3.946 5.703 1.00 90.12 77 TYR A N 1
ATOM 561 C CA . TYR A 1 77 ? -2.953 3.239 4.424 1.00 90.12 77 TYR A CA 1
ATOM 562 C C . TYR A 1 77 ? -1.518 3.236 3.902 1.00 90.12 77 TYR A C 1
ATOM 564 O O . TYR A 1 77 ? -1.054 2.221 3.398 1.00 90.12 77 TYR A O 1
ATOM 572 N N . GLU A 1 78 ? -0.788 4.342 4.059 1.00 89.75 78 GLU A N 1
ATOM 573 C CA . GLU A 1 78 ? 0.629 4.379 3.687 1.00 89.75 78 GLU A CA 1
ATOM 574 C C . GLU A 1 78 ? 1.419 3.333 4.483 1.00 89.75 78 GLU A C 1
ATOM 576 O O . GLU A 1 78 ? 2.271 2.624 3.952 1.00 89.75 78 GLU A O 1
ATOM 581 N N . MET A 1 79 ? 1.098 3.213 5.766 1.00 91.50 79 MET A N 1
ATOM 582 C CA . MET A 1 79 ? 1.753 2.301 6.691 1.00 91.50 79 MET A CA 1
ATOM 583 C C . MET A 1 79 ? 1.366 0.849 6.416 1.00 91.50 79 MET A C 1
ATOM 585 O O . MET A 1 79 ? 2.243 -0.013 6.389 1.00 91.50 79 MET A O 1
ATOM 589 N N . ALA A 1 80 ? 0.090 0.601 6.118 1.00 93.38 80 ALA A N 1
ATOM 590 C CA . ALA A 1 80 ? -0.429 -0.690 5.691 1.00 93.38 80 ALA A CA 1
ATOM 591 C C . ALA A 1 80 ? 0.278 -1.179 4.419 1.00 93.38 80 ALA A C 1
ATOM 593 O O . ALA A 1 80 ? 0.820 -2.282 4.400 1.00 93.38 80 ALA A O 1
ATOM 594 N N . PHE A 1 81 ? 0.382 -0.337 3.385 1.00 92.50 81 PHE A N 1
ATOM 595 C CA . PHE A 1 81 ? 1.075 -0.708 2.148 1.00 92.50 81 PHE A CA 1
ATOM 596 C C . PHE A 1 81 ? 2.567 -0.952 2.351 1.00 92.50 81 PHE A C 1
ATOM 598 O O . PHE A 1 81 ? 3.124 -1.843 1.720 1.00 92.50 81 PHE A O 1
ATOM 605 N N . ARG A 1 82 ? 3.225 -0.223 3.259 1.00 90.31 82 ARG A N 1
ATOM 606 C CA . ARG A 1 82 ? 4.634 -0.483 3.589 1.00 90.31 82 ARG A CA 1
ATOM 607 C C . ARG A 1 82 ? 4.832 -1.859 4.226 1.00 90.31 82 ARG A C 1
ATOM 609 O O . ARG A 1 82 ? 5.766 -2.562 3.849 1.00 90.31 82 ARG A O 1
ATOM 616 N N . VAL A 1 83 ? 3.990 -2.242 5.189 1.00 93.31 83 VAL A N 1
ATOM 617 C CA . VAL A 1 83 ? 4.131 -3.548 5.861 1.00 93.31 83 VAL A CA 1
ATOM 618 C C . VAL A 1 83 ? 3.691 -4.706 4.968 1.00 93.31 83 VAL A C 1
ATOM 620 O O . VAL A 1 83 ? 4.352 -5.739 4.968 1.00 93.31 83 VAL A O 1
ATOM 623 N N . LEU A 1 84 ? 2.653 -4.514 4.149 1.00 94.38 84 LEU A N 1
ATOM 624 C CA . LEU A 1 84 ? 2.237 -5.486 3.139 1.00 94.38 84 LEU A CA 1
ATOM 625 C C . LEU A 1 84 ? 3.288 -5.643 2.040 1.00 94.38 84 LEU A C 1
ATOM 627 O O . LEU A 1 84 ? 3.594 -6.764 1.654 1.00 94.38 84 LEU A O 1
ATOM 631 N N . GLY A 1 85 ? 3.880 -4.542 1.568 1.00 92.62 85 GLY A N 1
ATOM 632 C CA . GLY A 1 85 ? 4.974 -4.582 0.598 1.00 92.62 85 GLY A CA 1
ATOM 633 C C . GLY A 1 85 ? 6.157 -5.384 1.130 1.00 92.62 85 GLY A C 1
ATOM 634 O O . GLY A 1 85 ? 6.667 -6.256 0.439 1.00 92.62 85 GLY A O 1
ATOM 635 N N . ARG A 1 86 ? 6.519 -5.190 2.406 1.00 91.88 86 ARG A N 1
ATOM 636 C CA . ARG A 1 86 ? 7.552 -6.016 3.039 1.00 91.88 86 ARG A CA 1
ATOM 637 C C . ARG A 1 86 ? 7.158 -7.493 3.139 1.00 91.88 86 ARG A C 1
ATOM 639 O O . ARG A 1 86 ? 8.003 -8.344 2.892 1.00 91.88 86 ARG A O 1
ATOM 646 N N . TYR A 1 87 ? 5.917 -7.798 3.511 1.00 94.31 87 TYR A N 1
ATOM 647 C CA . TYR A 1 87 ? 5.428 -9.178 3.518 1.00 94.31 87 TYR A CA 1
ATOM 648 C C . TYR A 1 87 ? 5.577 -9.822 2.127 1.00 94.31 87 TYR A C 1
ATOM 650 O O . TYR A 1 87 ? 6.136 -10.906 2.004 1.00 94.31 87 TYR A O 1
ATOM 658 N N . MET A 1 88 ? 5.183 -9.117 1.064 1.00 94.12 88 MET A N 1
ATOM 659 C CA . MET A 1 88 ? 5.347 -9.590 -0.315 1.00 94.12 88 MET A CA 1
ATOM 660 C C . MET A 1 88 ? 6.824 -9.762 -0.708 1.00 94.12 88 MET A C 1
ATOM 662 O O . MET A 1 88 ? 7.166 -10.758 -1.344 1.00 94.12 88 MET A O 1
ATOM 666 N N . ASP A 1 89 ? 7.711 -8.853 -0.292 1.00 91.50 89 ASP A N 1
ATOM 667 C CA . ASP A 1 89 ? 9.160 -8.983 -0.510 1.00 91.50 89 ASP A CA 1
ATOM 668 C C . ASP A 1 89 ? 9.737 -10.252 0.148 1.00 91.50 89 ASP A C 1
ATOM 670 O O . ASP A 1 89 ? 10.679 -10.858 -0.373 1.00 91.50 89 ASP A O 1
ATOM 674 N N . GLU A 1 90 ? 9.204 -10.643 1.309 1.00 93.12 90 GLU A N 1
ATOM 675 C CA . GLU A 1 90 ? 9.613 -11.847 2.039 1.00 93.12 90 GLU A CA 1
ATOM 676 C C . GLU A 1 90 ? 9.109 -13.123 1.348 1.00 93.12 90 GLU A C 1
ATOM 678 O O . GLU A 1 90 ? 9.883 -14.070 1.184 1.00 93.12 90 GLU A O 1
ATOM 683 N N . GLU A 1 91 ? 7.862 -13.119 0.871 1.00 94.94 91 GLU A N 1
ATOM 684 C CA . GLU A 1 91 ? 7.253 -14.244 0.149 1.00 94.94 91 GLU A CA 1
ATOM 685 C C . GLU A 1 91 ? 7.843 -14.450 -1.259 1.00 94.94 91 GLU A C 1
ATOM 687 O O . GLU A 1 91 ? 7.920 -15.580 -1.742 1.00 94.94 91 GLU A O 1
ATOM 692 N N . LYS A 1 92 ? 8.304 -13.378 -1.920 1.00 94.38 92 LYS A N 1
ATOM 693 C CA . LYS A 1 92 ? 8.846 -13.393 -3.297 1.00 94.38 92 LYS A CA 1
ATOM 694 C C . LYS A 1 92 ? 7.891 -14.043 -4.318 1.00 94.38 92 LYS A C 1
ATOM 696 O O . LYS A 1 92 ? 8.278 -14.991 -5.016 1.00 94.38 92 LYS A O 1
ATOM 701 N N . PRO A 1 93 ? 6.643 -13.555 -4.419 1.00 95.56 93 PRO A N 1
ATOM 702 C CA . PRO A 1 93 ? 5.688 -14.035 -5.406 1.00 95.56 93 PRO A CA 1
ATOM 703 C C . PRO A 1 93 ? 6.134 -13.678 -6.830 1.00 95.56 93 PRO A C 1
ATOM 705 O O . PRO A 1 93 ? 6.951 -12.786 -7.049 1.00 95.56 93 PRO A O 1
ATOM 708 N N . ARG A 1 94 ? 5.568 -14.377 -7.814 1.00 93.62 94 ARG A N 1
ATOM 709 C CA . ARG A 1 94 ? 5.706 -14.053 -9.240 1.00 93.62 94 ARG A CA 1
ATOM 710 C C . ARG A 1 94 ? 4.683 -13.040 -9.738 1.00 93.62 94 ARG A C 1
ATOM 712 O O . ARG A 1 94 ? 4.948 -12.420 -10.750 1.00 93.62 94 ARG A O 1
ATOM 719 N N . ASP A 1 95 ? 3.519 -12.996 -9.099 1.00 93.69 95 ASP A N 1
ATOM 720 C CA . ASP A 1 95 ? 2.406 -12.104 -9.431 1.00 93.69 95 ASP A CA 1
ATOM 721 C C . ASP A 1 95 ? 1.611 -11.827 -8.150 1.00 93.69 95 ASP A C 1
ATOM 723 O O . ASP A 1 95 ? 1.468 -12.714 -7.289 1.00 93.69 95 ASP A O 1
ATOM 727 N N . VAL A 1 96 ? 1.120 -10.596 -8.025 1.00 93.81 96 VAL A N 1
ATOM 728 C CA . VAL A 1 96 ? 0.324 -10.114 -6.900 1.00 93.81 96 VAL A CA 1
ATOM 729 C C . VAL A 1 96 ? -1.005 -9.535 -7.374 1.00 93.81 96 VAL A C 1
ATOM 731 O O . VAL A 1 96 ? -1.100 -8.671 -8.242 1.00 93.81 96 VAL A O 1
ATOM 734 N N . PHE A 1 97 ? -2.057 -9.938 -6.673 1.00 93.69 97 PHE A N 1
ATOM 735 C CA . PHE A 1 97 ? -3.346 -9.262 -6.690 1.00 93.69 97 PHE A CA 1
ATOM 736 C C . PHE A 1 97 ? -3.766 -8.991 -5.251 1.00 93.69 97 PHE A C 1
ATOM 738 O O . PHE A 1 97 ? -3.700 -9.902 -4.425 1.00 93.69 97 PHE A O 1
ATOM 745 N N . PHE A 1 98 ? -4.248 -7.791 -4.938 1.00 94.25 98 PHE A N 1
ATOM 746 C CA . PHE A 1 98 ? -4.905 -7.575 -3.653 1.00 94.25 98 PHE A CA 1
ATOM 747 C C . PHE A 1 98 ? -6.079 -6.617 -3.751 1.00 94.25 98 PHE A C 1
ATOM 749 O O . PHE A 1 98 ? -6.132 -5.741 -4.615 1.00 94.25 98 PHE A O 1
ATOM 756 N N . PHE A 1 99 ? -6.994 -6.763 -2.801 1.00 93.56 99 PHE A N 1
ATOM 757 C CA . PHE A 1 99 ? -8.015 -5.764 -2.542 1.00 93.56 99 PHE A CA 1
ATOM 758 C C . PHE A 1 99 ? -8.127 -5.475 -1.048 1.00 93.56 99 PHE A C 1
ATOM 760 O O . PHE A 1 99 ? -7.764 -6.290 -0.198 1.00 93.56 99 PHE A O 1
ATOM 767 N N . GLU A 1 100 ? -8.626 -4.287 -0.749 1.00 95.00 100 GLU A N 1
ATOM 768 C CA . GLU A 1 100 ? -8.853 -3.790 0.593 1.00 95.00 100 GLU A CA 1
ATOM 769 C C . GLU A 1 100 ? -10.325 -3.420 0.766 1.00 95.00 100 GLU A C 1
ATOM 771 O O . GLU A 1 100 ? -10.936 -2.812 -0.116 1.00 95.00 100 GLU A O 1
ATOM 776 N N . GLN A 1 101 ? -10.889 -3.781 1.916 1.00 92.06 101 GLN A N 1
ATOM 777 C CA . GLN A 1 101 ? -12.219 -3.358 2.329 1.00 92.06 101 GLN A CA 1
ATOM 778 C C . GLN A 1 101 ? -12.257 -3.110 3.838 1.00 92.06 101 GLN A C 1
ATOM 780 O O . GLN A 1 101 ? -11.986 -4.000 4.643 1.00 92.06 101 GLN A O 1
ATOM 785 N N . SER A 1 102 ? -12.676 -1.906 4.230 1.00 91.06 102 SER A N 1
ATOM 786 C CA . SER A 1 102 ? -12.857 -1.513 5.636 1.00 91.06 102 SER A CA 1
ATOM 787 C C . SER A 1 102 ? -11.603 -1.690 6.512 1.00 91.06 102 SER A C 1
ATOM 789 O O . SER A 1 102 ? -11.705 -1.913 7.717 1.00 91.06 102 SER A O 1
ATOM 791 N N . GLY A 1 103 ? -10.416 -1.555 5.923 1.00 90.31 103 GLY A N 1
ATOM 792 C CA . GLY A 1 103 ? -9.117 -1.738 6.567 1.00 90.31 103 GLY A CA 1
ATOM 793 C C . GLY A 1 103 ? -8.630 -3.187 6.630 1.00 90.31 103 GLY A C 1
ATOM 794 O O . GLY A 1 103 ? -7.541 -3.405 7.154 1.00 90.31 103 GLY A O 1
ATOM 795 N N . ALA A 1 104 ? -9.395 -4.151 6.113 1.00 93.88 104 ALA A N 1
ATOM 796 C CA . ALA A 1 104 ? -8.952 -5.529 5.926 1.00 93.88 104 ALA A CA 1
ATOM 797 C C . ALA A 1 104 ? -8.413 -5.724 4.504 1.00 93.88 104 ALA A C 1
ATOM 799 O O . ALA A 1 104 ? -8.938 -5.145 3.553 1.00 93.88 104 ALA A O 1
ATOM 800 N N . PHE A 1 105 ? -7.382 -6.552 4.358 1.00 96.94 105 PHE A N 1
ATOM 801 C CA . PHE A 1 105 ? -6.674 -6.773 3.101 1.00 96.94 105 PHE A CA 1
ATOM 802 C C . PHE A 1 105 ? -6.650 -8.258 2.762 1.00 96.94 105 PHE A C 1
ATOM 804 O O . PHE A 1 105 ? -6.335 -9.089 3.611 1.00 96.94 105 PHE A O 1
ATOM 811 N N . VAL A 1 106 ? -6.919 -8.584 1.502 1.00 96.69 106 VAL A N 1
ATOM 812 C CA . VAL A 1 106 ? -6.764 -9.941 0.971 1.00 96.69 106 VAL A CA 1
ATOM 813 C C . VAL A 1 106 ? -5.757 -9.897 -0.160 1.00 96.69 106 VAL A C 1
ATOM 815 O O . VAL A 1 106 ? -5.966 -9.196 -1.150 1.00 96.69 106 VAL A O 1
ATOM 818 N N . VAL A 1 107 ? -4.676 -10.658 -0.015 1.00 96.50 107 VAL A N 1
ATOM 819 C CA . VAL A 1 107 ? -3.570 -10.733 -0.967 1.00 96.50 107 VAL A CA 1
ATOM 820 C C . VAL A 1 107 ? -3.531 -12.132 -1.574 1.00 96.50 107 VAL A C 1
ATOM 822 O O . VAL A 1 107 ? -3.376 -13.130 -0.874 1.00 96.50 107 VAL A O 1
ATOM 825 N N . ARG A 1 108 ? -3.652 -12.207 -2.898 1.00 97.00 108 ARG A N 1
ATOM 826 C CA . ARG A 1 108 ? -3.418 -13.414 -3.689 1.00 97.00 108 ARG A CA 1
ATOM 827 C C . ARG A 1 108 ? -2.019 -13.350 -4.282 1.00 97.00 108 ARG A C 1
ATOM 829 O O . ARG A 1 108 ? -1.721 -12.464 -5.081 1.00 97.00 108 ARG A O 1
ATOM 836 N N . LEU A 1 109 ? -1.212 -14.343 -3.943 1.00 96.38 109 LEU A N 1
ATOM 837 C CA . LEU A 1 109 ? 0.158 -14.510 -4.402 1.00 96.38 109 LEU A CA 1
ATOM 838 C C . LEU A 1 109 ? 0.235 -15.670 -5.397 1.00 96.38 109 LEU A C 1
ATOM 840 O O . LEU A 1 109 ? -0.298 -16.752 -5.140 1.00 96.38 109 LEU A O 1
ATOM 844 N N . LEU A 1 110 ? 0.905 -15.469 -6.531 1.00 96.12 110 LEU A N 1
ATOM 845 C CA . LEU A 1 110 ? 1.316 -16.560 -7.414 1.00 96.12 110 LEU A CA 1
ATOM 846 C C . LEU A 1 110 ? 2.718 -17.023 -7.022 1.00 96.12 110 LEU A C 1
ATOM 848 O O . LEU A 1 110 ? 3.712 -16.374 -7.333 1.00 96.12 110 LEU A O 1
ATOM 852 N N . MET A 1 111 ? 2.811 -18.174 -6.375 1.00 96.50 111 MET A N 1
ATOM 853 C CA . MET A 1 111 ? 4.076 -18.731 -5.913 1.00 96.50 111 MET A CA 1
ATOM 854 C C . MET A 1 111 ? 4.674 -19.652 -6.977 1.00 96.50 111 MET A C 1
ATOM 856 O O . MET A 1 111 ? 3.958 -20.396 -7.652 1.00 96.50 111 MET A O 1
ATOM 860 N N . GLY A 1 112 ? 5.999 -19.627 -7.130 1.00 92.12 112 GLY A N 1
ATOM 861 C CA . GLY A 1 112 ? 6.731 -20.571 -7.975 1.00 92.12 112 GLY A CA 1
ATOM 862 C C . GLY A 1 112 ? 7.453 -21.624 -7.140 1.00 92.12 112 GLY A C 1
ATOM 863 O O . GLY A 1 112 ? 8.247 -21.272 -6.274 1.00 92.12 112 GLY A O 1
ATOM 864 N N . SER A 1 113 ? 7.235 -22.907 -7.426 1.00 88.81 113 SER A N 1
ATOM 865 C CA . SER A 1 113 ? 7.988 -24.021 -6.840 1.00 88.81 113 SER A CA 1
ATOM 866 C C . SER A 1 113 ? 8.598 -24.917 -7.923 1.00 88.81 113 SER A C 1
ATOM 868 O O . SER A 1 113 ? 8.323 -24.765 -9.115 1.00 88.81 113 SER A O 1
ATOM 870 N N . GLN A 1 114 ? 9.430 -25.882 -7.515 1.00 88.06 114 GLN A N 1
ATOM 871 C CA . GLN A 1 114 ? 9.977 -26.899 -8.426 1.00 88.06 114 GLN A CA 1
ATOM 872 C C . GLN A 1 114 ? 8.876 -27.762 -9.072 1.00 88.06 114 GLN A C 1
ATOM 874 O O . GLN A 1 114 ? 9.092 -28.322 -10.141 1.00 88.06 114 GLN A O 1
ATOM 879 N N . GLN A 1 115 ? 7.695 -27.856 -8.448 1.00 90.44 115 GLN A N 1
ATOM 880 C CA . GLN A 1 115 ? 6.536 -28.579 -8.983 1.00 90.44 115 GLN A CA 1
ATOM 881 C C . GLN A 1 115 ? 5.622 -27.706 -9.861 1.00 90.44 115 GLN A C 1
ATOM 883 O O . GLN A 1 115 ? 4.603 -28.194 -10.345 1.00 90.44 115 GLN A O 1
ATOM 888 N N . GLY A 1 116 ? 5.970 -26.434 -10.080 1.00 91.25 116 GLY A N 1
ATOM 889 C CA . GLY A 1 116 ? 5.187 -25.489 -10.872 1.00 91.25 116 GLY A CA 1
ATOM 890 C C . GLY A 1 116 ? 4.625 -24.334 -10.046 1.00 91.25 116 GLY A C 1
ATOM 891 O O . GLY A 1 116 ? 5.093 -24.035 -8.947 1.00 91.25 116 GLY A O 1
ATOM 892 N N . SER A 1 117 ? 3.638 -23.639 -10.607 1.00 94.75 117 SER A N 1
ATOM 893 C CA . SER A 1 117 ? 3.028 -22.468 -9.978 1.00 94.75 117 SER A CA 1
ATOM 894 C C . SER A 1 117 ? 1.767 -22.825 -9.196 1.00 94.75 117 SER A C 1
ATOM 896 O O . SER A 1 117 ? 0.976 -23.654 -9.640 1.00 94.75 117 SER A O 1
ATOM 898 N N . HIS A 1 118 ? 1.563 -22.178 -8.049 1.00 94.44 118 HIS A N 1
ATOM 899 C CA . HIS A 1 118 ? 0.346 -22.316 -7.248 1.00 94.44 118 HIS A CA 1
ATOM 900 C C . HIS A 1 118 ? -0.084 -20.971 -6.661 1.00 94.44 118 HIS A C 1
ATOM 902 O O . HIS A 1 118 ? 0.731 -20.065 -6.500 1.00 94.44 118 HIS A O 1
ATOM 908 N N . HIS A 1 119 ? -1.372 -20.845 -6.352 1.00 95.88 119 HIS A N 1
ATOM 909 C CA . HIS A 1 119 ? -1.914 -19.656 -5.705 1.00 95.88 119 HIS A CA 1
ATOM 910 C C . HIS A 1 119 ? -1.951 -19.827 -4.189 1.00 95.88 119 HIS A C 1
ATOM 912 O O . HIS A 1 119 ? -2.393 -20.865 -3.696 1.00 95.88 119 HIS A O 1
ATOM 918 N N . THR A 1 120 ? -1.569 -18.770 -3.481 1.00 96.50 120 THR A N 1
ATOM 919 C CA . THR A 1 120 ? -1.691 -18.649 -2.026 1.00 96.50 120 THR A CA 1
ATOM 920 C C . THR A 1 120 ? -2.531 -17.421 -1.704 1.00 96.50 120 THR A C 1
ATOM 922 O O . THR A 1 120 ? -2.366 -16.376 -2.333 1.00 96.50 120 THR A O 1
ATOM 925 N N . LEU A 1 121 ? -3.446 -17.549 -0.744 1.00 96.69 121 LEU A N 1
ATOM 926 C CA . LEU A 1 121 ? -4.241 -16.441 -0.221 1.00 96.69 121 LEU A CA 1
ATOM 927 C C . LEU A 1 121 ? -3.766 -16.111 1.192 1.00 96.69 121 LEU A C 1
ATOM 929 O O . LEU A 1 121 ? -3.669 -17.004 2.033 1.00 96.69 121 LEU A O 1
ATOM 933 N N . ALA A 1 122 ? -3.485 -14.835 1.429 1.00 96.88 122 ALA A N 1
ATOM 934 C CA . ALA A 1 122 ? -3.201 -14.280 2.740 1.00 96.88 122 ALA A CA 1
ATOM 935 C C . ALA A 1 122 ? -4.254 -13.219 3.065 1.00 96.88 122 ALA A C 1
ATOM 937 O O . ALA A 1 122 ? -4.523 -12.326 2.259 1.00 96.88 122 ALA A O 1
ATOM 938 N N . GLU A 1 123 ? -4.851 -13.331 4.243 1.00 97.25 123 GLU A N 1
ATOM 939 C CA . GLU A 1 123 ? -5.873 -12.413 4.732 1.00 97.25 123 GLU A CA 1
ATOM 940 C C . GLU A 1 123 ? -5.334 -11.693 5.962 1.00 97.25 123 GLU A C 1
ATOM 942 O O . GLU A 1 123 ? -4.762 -12.316 6.857 1.00 97.25 123 GLU A O 1
ATOM 947 N N . PHE A 1 124 ? -5.520 -10.379 5.995 1.00 97.50 124 PHE A N 1
ATOM 948 C CA . PHE A 1 124 ? -5.101 -9.525 7.093 1.00 97.50 124 PHE A CA 1
ATOM 949 C C . PHE A 1 124 ? -6.297 -8.715 7.558 1.00 97.50 124 PHE A C 1
ATOM 951 O O . PHE A 1 124 ? -6.861 -7.918 6.802 1.00 97.50 124 PHE A O 1
ATOM 958 N N . THR A 1 125 ? -6.679 -8.899 8.816 1.00 97.25 125 THR A N 1
ATOM 959 C CA . THR A 1 125 ? -7.637 -8.006 9.464 1.00 97.25 125 THR A CA 1
ATOM 960 C C . THR A 1 125 ? -7.006 -6.633 9.678 1.00 97.25 125 THR A C 1
ATOM 962 O O . THR A 1 125 ? -5.787 -6.451 9.579 1.00 97.25 125 THR A O 1
ATOM 965 N N . ARG A 1 126 ? -7.833 -5.639 10.003 1.00 95.44 126 ARG A N 1
ATOM 966 C CA . ARG A 1 126 ? -7.322 -4.314 10.352 1.00 95.44 126 ARG A CA 1
ATOM 967 C C . ARG A 1 126 ? -6.374 -4.391 11.550 1.00 95.44 126 ARG A C 1
ATOM 969 O O . ARG A 1 126 ? -5.334 -3.737 11.557 1.00 95.44 126 ARG A O 1
ATOM 976 N N . GLU A 1 127 ? -6.720 -5.211 12.531 1.00 96.81 127 GLU A N 1
ATOM 977 C CA . GLU A 1 127 ? -5.951 -5.430 13.748 1.00 96.81 127 GLU A CA 1
ATOM 978 C C . GLU A 1 127 ? -4.601 -6.098 13.446 1.00 96.81 127 GLU A C 1
ATOM 980 O O . GLU A 1 127 ? -3.581 -5.700 14.014 1.00 96.81 127 GLU A O 1
ATOM 985 N N . ASP A 1 128 ? -4.562 -7.049 12.504 1.00 96.62 128 ASP A N 1
ATOM 986 C CA . ASP A 1 128 ? -3.309 -7.664 12.043 1.00 96.62 128 ASP A CA 1
ATOM 987 C C . ASP A 1 128 ? -2.373 -6.613 11.439 1.00 96.62 128 ASP A C 1
ATOM 989 O O . ASP A 1 128 ? -1.188 -6.555 11.780 1.00 96.62 128 ASP A O 1
ATOM 993 N N . ILE A 1 129 ? -2.908 -5.727 10.595 1.00 95.81 129 ILE A N 1
ATOM 994 C CA . ILE A 1 129 ? -2.142 -4.635 9.986 1.00 95.81 129 ILE A CA 1
ATOM 995 C C . ILE A 1 129 ? -1.634 -3.655 11.042 1.00 95.81 129 ILE A C 1
ATOM 997 O O . ILE A 1 129 ? -0.463 -3.273 11.011 1.00 95.81 129 ILE A O 1
ATOM 1001 N N . GLU A 1 130 ? -2.469 -3.265 12.003 1.00 94.94 130 GLU A N 1
ATOM 1002 C CA . GLU A 1 130 ? -2.058 -2.393 13.108 1.00 94.94 130 GLU A CA 1
ATOM 1003 C C . GLU A 1 130 ? -0.926 -3.037 13.931 1.00 94.94 130 GLU A C 1
ATOM 1005 O O . GLU A 1 130 ? 0.068 -2.375 14.256 1.00 94.94 130 GLU A O 1
ATOM 1010 N N . ALA A 1 131 ? -1.001 -4.348 14.180 1.00 94.75 131 ALA A N 1
ATOM 1011 C CA . ALA A 1 131 ? 0.057 -5.098 14.850 1.00 94.75 131 ALA A CA 1
ATOM 1012 C C . ALA A 1 131 ? 1.350 -5.180 14.015 1.00 94.75 131 ALA A C 1
ATOM 1014 O O . ALA A 1 131 ? 2.451 -5.045 14.562 1.00 94.75 131 ALA A O 1
ATOM 1015 N N . MET A 1 132 ? 1.251 -5.365 12.696 1.00 93.81 132 MET A N 1
ATOM 1016 C CA . MET A 1 132 ? 2.400 -5.339 11.782 1.00 93.81 132 MET A CA 1
ATOM 1017 C C . MET A 1 132 ? 3.061 -3.955 11.749 1.00 93.81 132 MET A C 1
ATOM 1019 O O . MET A 1 132 ? 4.288 -3.851 11.821 1.00 93.81 132 MET A O 1
ATOM 1023 N N . ILE A 1 133 ? 2.266 -2.883 11.710 1.00 91.81 133 ILE A N 1
ATOM 1024 C CA . ILE A 1 133 ? 2.744 -1.494 11.750 1.00 91.81 133 ILE A CA 1
ATOM 1025 C C . ILE A 1 133 ? 3.504 -1.219 13.048 1.00 91.81 133 ILE A C 1
ATOM 1027 O O . ILE A 1 133 ? 4.593 -0.639 13.007 1.00 91.81 133 ILE A O 1
ATOM 1031 N N . ALA A 1 134 ? 2.978 -1.668 14.189 1.00 90.19 134 ALA A N 1
ATOM 1032 C CA . ALA A 1 134 ? 3.637 -1.502 15.481 1.00 90.19 134 ALA A CA 1
ATOM 1033 C C . ALA A 1 134 ? 5.017 -2.189 15.530 1.00 90.19 134 ALA A C 1
ATOM 1035 O O . ALA A 1 134 ? 5.955 -1.650 16.117 1.00 90.19 134 ALA A O 1
ATOM 1036 N N . LYS A 1 135 ? 5.170 -3.344 14.866 1.00 86.81 135 LYS A N 1
ATOM 1037 C CA . LYS A 1 135 ? 6.442 -4.087 14.764 1.00 86.81 135 LYS A CA 1
ATOM 1038 C C . LYS A 1 135 ? 7.408 -3.517 13.715 1.00 86.81 135 LYS A C 1
ATOM 1040 O O . LYS A 1 135 ? 8.621 -3.689 13.836 1.00 86.81 135 LYS A O 1
ATOM 1045 N N . GLY A 1 136 ? 6.896 -2.821 12.699 1.00 77.69 136 GLY A N 1
ATOM 1046 C CA . GLY A 1 136 ? 7.649 -2.367 11.522 1.00 77.69 136 GLY A CA 1
ATOM 1047 C C . GLY A 1 136 ? 8.944 -1.574 11.790 1.00 77.69 136 GLY A C 1
ATOM 1048 O O . GLY A 1 136 ? 9.931 -1.788 11.081 1.00 77.69 136 GLY A O 1
ATOM 1049 N N . PRO A 1 137 ? 9.019 -0.660 12.780 1.00 75.06 137 PRO A N 1
ATOM 1050 C CA . PRO A 1 13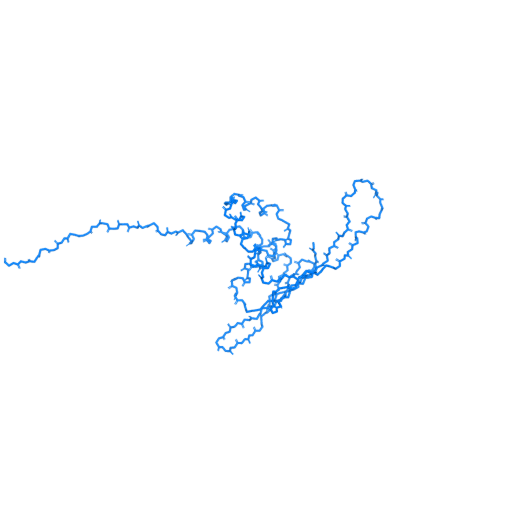7 ? 10.274 0.011 13.127 1.00 75.06 137 PRO A CA 1
ATOM 1051 C C . PRO A 1 137 ? 11.392 -0.948 13.561 1.00 75.06 137 PRO A C 1
ATOM 1053 O O . PRO A 1 137 ? 12.523 -0.797 13.105 1.00 75.06 137 PRO A O 1
ATOM 1056 N N . ALA A 1 138 ? 11.086 -1.960 14.380 1.00 69.31 138 ALA A N 1
ATOM 1057 C CA . ALA A 1 138 ? 12.087 -2.879 14.930 1.00 69.31 138 ALA A CA 1
ATOM 1058 C C . ALA A 1 138 ? 12.759 -3.732 13.838 1.00 69.31 138 ALA A C 1
ATOM 1060 O O . ALA A 1 138 ? 13.987 -3.806 13.780 1.00 69.31 138 ALA A O 1
ATOM 1061 N N . LEU A 1 139 ? 11.968 -4.265 12.901 1.00 66.81 139 LEU A N 1
ATOM 1062 C CA . LEU A 1 139 ? 12.454 -5.110 11.799 1.00 66.81 139 LEU A CA 1
ATOM 1063 C C . LEU A 1 139 ? 13.420 -4.371 10.853 1.00 66.81 139 LEU A C 1
ATOM 1065 O O . LEU A 1 139 ? 14.293 -4.975 10.229 1.00 66.81 139 LEU A O 1
ATOM 1069 N N . ARG A 1 140 ? 13.310 -3.040 10.762 1.00 65.25 140 ARG A N 1
ATOM 1070 C CA . ARG A 1 140 ? 14.224 -2.213 9.957 1.00 65.25 140 ARG A CA 1
ATOM 1071 C C . ARG A 1 140 ? 15.580 -2.001 10.628 1.00 65.25 140 ARG A C 1
ATOM 1073 O O . ARG A 1 140 ? 16.595 -1.911 9.936 1.00 65.25 140 ARG A O 1
ATOM 1080 N N . HIS A 1 141 ? 15.617 -1.933 11.958 1.00 56.50 141 HIS A N 1
ATOM 1081 C CA . HIS A 1 141 ? 16.871 -1.813 12.702 1.00 56.50 141 HIS A CA 1
ATOM 1082 C C . HIS A 1 141 ? 17.700 -3.103 12.629 1.00 56.50 141 HIS A C 1
ATOM 1084 O O . HIS A 1 141 ? 18.918 -3.027 12.456 1.00 56.50 141 HIS A O 1
ATOM 1090 N N . GLU A 1 142 ? 17.052 -4.267 12.667 1.00 57.81 142 GLU A N 1
ATOM 1091 C CA . GLU A 1 142 ? 17.710 -5.575 12.539 1.00 57.81 142 GLU A CA 1
ATOM 1092 C C . GLU A 1 142 ? 18.332 -5.779 11.150 1.00 57.81 142 GLU A C 1
ATOM 1094 O O . GLU A 1 142 ? 19.502 -6.149 11.047 1.00 57.81 142 GLU A O 1
ATOM 1099 N N . ALA A 1 143 ? 17.611 -5.431 10.076 1.00 58.62 143 ALA A N 1
ATOM 1100 C CA . ALA A 1 143 ? 18.144 -5.497 8.712 1.00 58.62 143 ALA A CA 1
ATOM 1101 C C . ALA A 1 143 ? 19.401 -4.621 8.525 1.00 58.62 143 ALA A C 1
ATOM 1103 O O . ALA A 1 143 ? 20.342 -5.011 7.834 1.00 58.62 143 ALA A O 1
ATOM 1104 N N . LYS A 1 144 ? 19.455 -3.449 9.177 1.00 54.38 144 LYS A N 1
ATOM 1105 C CA . LYS A 1 144 ? 20.633 -2.568 9.154 1.00 54.38 144 LYS A CA 1
ATOM 1106 C C . LYS A 1 144 ? 21.811 -3.142 9.948 1.00 54.38 144 LYS A C 1
ATOM 1108 O O . LYS A 1 144 ? 22.949 -2.983 9.515 1.00 54.38 144 LYS A O 1
ATOM 1113 N N . ALA A 1 145 ? 21.558 -3.793 11.085 1.00 55.31 145 ALA A N 1
ATOM 1114 C CA . ALA A 1 145 ? 22.601 -4.447 11.876 1.00 55.31 145 ALA A CA 1
ATOM 1115 C C . ALA A 1 145 ? 23.220 -5.640 11.127 1.00 55.31 145 ALA A C 1
ATOM 1117 O O . ALA A 1 145 ? 24.436 -5.811 11.154 1.00 55.31 145 ALA A O 1
ATOM 1118 N N . ALA A 1 146 ? 22.406 -6.402 10.390 1.00 53.84 146 ALA A N 1
ATOM 1119 C CA . ALA A 1 146 ? 22.873 -7.502 9.546 1.00 53.84 146 ALA A CA 1
ATOM 1120 C C . ALA A 1 146 ? 23.665 -7.038 8.304 1.00 53.84 146 ALA A C 1
ATOM 1122 O O . ALA A 1 146 ? 24.482 -7.790 7.782 1.00 53.84 146 ALA A O 1
ATOM 1123 N N . ALA A 1 147 ? 23.444 -5.803 7.837 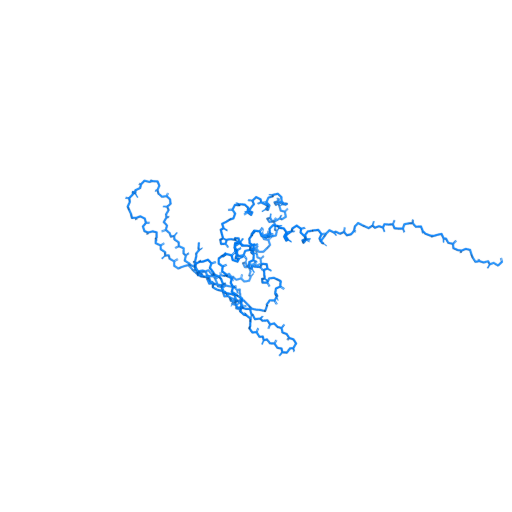1.00 49.00 147 ALA A N 1
ATOM 1124 C CA . ALA A 1 147 ? 24.104 -5.229 6.661 1.00 49.00 147 ALA A CA 1
ATOM 1125 C C . ALA A 1 147 ? 25.365 -4.395 6.978 1.00 49.00 147 ALA A C 1
ATOM 1127 O O . ALA A 1 147 ? 25.951 -3.806 6.067 1.00 49.00 147 ALA A O 1
ATOM 1128 N N . ALA A 1 148 ? 25.792 -4.302 8.243 1.00 38.78 148 ALA A N 1
ATOM 1129 C CA . ALA A 1 148 ? 27.049 -3.638 8.582 1.00 38.78 148 ALA A CA 1
ATOM 1130 C C . ALA A 1 148 ? 28.237 -4.486 8.075 1.00 38.78 148 ALA A C 1
ATOM 1132 O O . ALA A 1 148 ? 28.307 -5.674 8.397 1.00 38.78 148 ALA A O 1
ATOM 1133 N N . PRO A 1 149 ? 29.177 -3.923 7.290 1.00 46.62 149 PRO A N 1
ATOM 1134 C CA . PRO A 1 149 ? 30.331 -4.676 6.820 1.00 46.62 149 PRO A CA 1
ATOM 1135 C C . PRO A 1 149 ? 31.166 -5.110 8.023 1.00 46.62 149 PRO A C 1
ATOM 1137 O O . PRO A 1 149 ? 31.531 -4.282 8.862 1.00 46.62 149 PRO A O 1
ATOM 1140 N N . GLY A 1 150 ? 31.448 -6.414 8.099 1.00 43.25 150 GLY A N 1
ATOM 1141 C CA . GLY A 1 150 ? 32.322 -6.993 9.108 1.00 43.25 150 GLY A CA 1
ATOM 1142 C C . GLY A 1 150 ? 33.607 -6.182 9.192 1.00 43.25 150 GLY A C 1
ATOM 1143 O O . GLY A 1 150 ? 34.338 -6.049 8.211 1.00 43.25 150 GLY A O 1
ATOM 1144 N N . THR A 1 151 ? 33.850 -5.601 10.363 1.00 41.09 151 THR A N 1
ATOM 1145 C CA . THR A 1 151 ? 35.114 -4.961 10.702 1.00 41.09 151 THR A CA 1
ATOM 1146 C C . THR A 1 151 ? 36.216 -5.965 10.419 1.00 41.09 151 THR A C 1
ATOM 1148 O O . THR A 1 151 ? 36.301 -6.991 11.097 1.00 41.09 151 THR A O 1
ATOM 1151 N N . GLY A 1 152 ? 37.005 -5.691 9.378 1.00 42.03 152 GLY A N 1
ATOM 1152 C CA . GLY A 1 152 ? 38.159 -6.487 9.007 1.00 42.03 152 GLY A CA 1
ATOM 1153 C C . GLY A 1 152 ? 39.054 -6.650 10.223 1.00 42.03 152 GLY A C 1
ATOM 1154 O O . GLY A 1 152 ? 39.717 -5.708 10.652 1.00 42.03 152 GLY A O 1
ATOM 1155 N N . LYS A 1 153 ? 39.038 -7.849 10.799 1.00 38.88 153 LYS A N 1
ATOM 1156 C CA . LYS A 1 153 ? 40.018 -8.252 11.788 1.00 38.88 153 LYS A CA 1
ATOM 1157 C C . LYS A 1 153 ? 41.279 -8.593 11.005 1.00 38.88 153 LYS A C 1
ATOM 1159 O O . LYS A 1 153 ? 41.387 -9.656 10.403 1.00 38.88 153 LYS A O 1
ATOM 1164 N N . SER A 1 154 ? 42.184 -7.625 10.924 1.00 45.28 154 SER A N 1
ATOM 1165 C CA . SER A 1 154 ? 43.560 -7.850 10.507 1.00 45.28 154 SER A CA 1
ATOM 1166 C C . SER A 1 154 ? 44.240 -8.699 11.580 1.00 45.28 154 SER A C 1
ATOM 1168 O O . SER A 1 154 ? 44.762 -8.158 12.556 1.00 45.28 154 SER A O 1
ATOM 1170 N N . ASP A 1 155 ? 44.212 -10.019 11.427 1.00 38.16 155 ASP A N 1
ATOM 1171 C CA . ASP A 1 155 ? 45.094 -10.894 12.194 1.00 38.16 155 ASP A CA 1
ATOM 1172 C C . ASP A 1 155 ? 46.486 -10.827 11.548 1.00 38.16 155 ASP A C 1
ATOM 1174 O O . ASP A 1 155 ? 46.825 -11.552 10.615 1.00 38.16 155 ASP A O 1
ATOM 1178 N N . ALA A 1 156 ? 47.284 -9.874 12.027 1.00 43.44 156 ALA A N 1
ATOM 1179 C CA . ALA A 1 156 ? 48.728 -9.924 11.910 1.00 43.44 156 ALA A CA 1
ATOM 1180 C C . ALA A 1 156 ? 49.263 -10.789 13.058 1.00 43.44 156 ALA A C 1
ATOM 1182 O O . ALA A 1 156 ? 49.200 -10.356 14.206 1.00 43.44 156 ALA A O 1
ATOM 1183 N N . ALA A 1 157 ? 49.758 -11.987 12.732 1.00 43.41 157 ALA A N 1
ATOM 1184 C CA . ALA A 1 157 ? 50.957 -12.628 13.292 1.00 43.41 157 ALA A CA 1
ATOM 1185 C C . ALA A 1 157 ? 50.918 -14.143 13.032 1.00 43.41 157 ALA A C 1
ATOM 1187 O O . ALA A 1 157 ? 50.184 -14.855 13.706 1.00 43.41 157 ALA A O 1
ATOM 1188 N N . ASP A 1 158 ? 51.765 -14.640 12.126 1.00 37.91 158 ASP A N 1
ATOM 1189 C CA . ASP A 1 158 ? 52.621 -15.774 12.484 1.00 37.91 158 ASP A CA 1
ATOM 1190 C C . ASP A 1 158 ? 53.920 -15.757 11.660 1.00 37.91 158 ASP A C 1
ATOM 1192 O O . ASP A 1 158 ? 53.940 -15.363 10.492 1.00 37.91 158 ASP A O 1
ATOM 1196 N N . ALA A 1 159 ? 55.021 -16.081 12.327 1.00 46.62 159 ALA A N 1
ATOM 1197 C CA . ALA A 1 159 ? 56.402 -15.924 11.878 1.00 46.62 159 ALA A CA 1
ATOM 1198 C C . ALA A 1 159 ? 56.843 -17.033 10.893 1.00 46.62 159 ALA A C 1
ATOM 1200 O O . ALA A 1 159 ? 56.251 -18.111 10.870 1.00 46.62 159 ALA A O 1
ATOM 1201 N N . PRO A 1 160 ? 57.909 -16.829 10.089 1.00 47.72 160 PRO A N 1
ATOM 1202 C CA . PRO A 1 160 ? 58.397 -17.866 9.187 1.00 47.72 160 PRO A CA 1
ATOM 1203 C C . PRO A 1 160 ? 59.169 -18.957 9.946 1.00 47.72 160 PRO A C 1
ATOM 1205 O O . PRO A 1 160 ? 60.100 -18.678 10.703 1.00 47.72 160 PRO A O 1
ATOM 1208 N N . ALA A 1 161 ? 58.794 -20.212 9.694 1.00 43.50 161 ALA A N 1
ATOM 1209 C CA . ALA A 1 161 ? 59.505 -21.399 10.149 1.00 43.50 161 ALA A CA 1
ATOM 1210 C C . ALA A 1 161 ? 60.863 -21.533 9.440 1.00 43.50 161 ALA A C 1
ATOM 1212 O O . ALA A 1 161 ? 60.956 -21.471 8.213 1.00 43.50 161 ALA A O 1
ATOM 1213 N N . ALA A 1 162 ? 61.914 -21.755 10.227 1.00 45.34 162 ALA A N 1
ATOM 1214 C CA . ALA A 1 162 ? 63.218 -22.178 9.745 1.00 45.34 162 ALA A CA 1
ATOM 1215 C C . ALA A 1 162 ? 63.162 -23.633 9.246 1.00 45.34 162 ALA A C 1
ATOM 1217 O O . ALA A 1 162 ? 62.686 -24.521 9.953 1.00 45.34 162 ALA A O 1
ATOM 1218 N N . THR A 1 163 ? 63.719 -23.885 8.062 1.00 50.50 163 THR A N 1
ATOM 1219 C CA . THR A 1 163 ? 64.117 -25.221 7.592 1.00 50.50 163 THR A CA 1
ATOM 1220 C C . THR A 1 163 ? 65.583 -25.180 7.186 1.00 50.50 163 THR A C 1
ATOM 1222 O O . THR A 1 163 ? 66.016 -24.241 6.521 1.00 50.50 163 THR A O 1
ATOM 1225 N N . GLY A 1 164 ? 66.338 -26.175 7.645 1.00 45.38 164 GLY A N 1
ATOM 1226 C CA . GLY A 1 164 ? 67.794 -26.178 7.646 1.00 45.38 164 GLY A CA 1
ATOM 1227 C C . GLY A 1 164 ? 68.477 -26.657 6.369 1.00 45.38 164 GLY A C 1
ATOM 1228 O O . GLY A 1 164 ? 67.856 -27.153 5.430 1.00 45.38 164 GLY A O 1
ATOM 1229 N N . SER A 1 165 ? 69.802 -26.552 6.404 1.00 44.34 165 SER A N 1
ATOM 1230 C CA . SER A 1 165 ? 70.778 -27.622 6.162 1.00 44.34 165 SER A CA 1
ATOM 1231 C C . SER A 1 165 ? 72.064 -27.243 6.890 1.00 44.34 165 SER A C 1
ATOM 1233 O O . SER A 1 165 ? 72.360 -26.028 6.925 1.00 44.34 165 SER A O 1
#

Sequence (165 aa):
MKEVLLVEAPDGFIVQGLVTSGGTASGAWSESLGQQMKETLTFLDDDIARFMEEAVARRKAGGAAGEQAAWAKAGFYEMAFRVLGRYMDEEKPRDVFFFEQSGAFVVRLLMGSQQGSHHTLAEFTREDIEAMIAKGPALRHEAKAAAAPGTGKSDAADAPAATGS